Protein AF-A0A9J6FD41-F1 (afdb_monomer_lite)

pLDDT: mean 71.39, std 9.86, range [51.38, 86.5]

Secondary structure (DSSP, 8-state):
-HHHHHHHH-TT--HHHHHHHTT--S-HHHHHHHHHHTT-GGG----------HHHHHHHHTT-

InterPro domains:
  IPR002492 Transposase, Tc1-like [PF01498] (3-61)

Radius of gyration: 15.79 Å; chains: 1; bounding box: 26×22×42 Å

Organism: Haemaphysalis longicornis (NCBI:txid44386)

Foldseek 3Di:
DQLVVVCVVPLQDELVRSCVVVVPPDDSVVSVVVCVVVVSPSSHDDPPDPPQDPVNVVVVVVVD

Structure (mmCIF, N/CA/C/O backbone):
data_AF-A0A9J6FD41-F1
#
_entry.id   AF-A0A9J6FD41-F1
#
loop_
_atom_site.group_PDB
_atom_site.id
_atom_site.type_symbol
_atom_site.label_atom_id
_atom_site.label_alt_id
_atom_site.label_comp_id
_atom_site.label_asym_id
_atom_site.label_entity_id
_atom_site.label_seq_id
_atom_site.pdbx_PDB_ins_code
_atom_site.Cartn_x
_atom_site.Cartn_y
_atom_site.Cartn_z
_atom_site.occupancy
_atom_site.B_iso_or_equiv
_atom_site.auth_seq_id
_atom_site.auth_comp_id
_atom_site.auth_asym_id
_atom_site.auth_atom_id
_atom_site.pdbx_PDB_model_num
ATOM 1 N N . MET A 1 1 ? 6.080 -3.804 -13.272 1.00 61.84 1 MET A N 1
ATOM 2 C CA . MET A 1 1 ? 4.925 -3.487 -12.393 1.00 61.84 1 MET A CA 1
ATOM 3 C C . MET A 1 1 ? 4.815 -1.965 -12.247 1.00 61.84 1 MET A C 1
ATOM 5 O O . MET A 1 1 ? 5.816 -1.356 -11.901 1.00 61.84 1 MET A O 1
ATOM 9 N N . LEU A 1 2 ? 3.648 -1.343 -12.479 1.00 68.50 2 LEU A N 1
ATOM 10 C CA . LEU A 1 2 ? 3.480 0.133 -12.452 1.00 68.50 2 LEU A CA 1
ATOM 11 C C . LEU A 1 2 ? 3.807 0.788 -11.091 1.00 68.50 2 LEU A C 1
ATOM 13 O O . LEU A 1 2 ? 4.361 1.880 -11.050 1.00 68.50 2 LEU A O 1
ATOM 17 N N . ILE A 1 3 ? 3.515 0.103 -9.979 1.00 69.25 3 ILE A N 1
ATOM 18 C CA . ILE A 1 3 ? 3.792 0.601 -8.616 1.00 69.25 3 ILE A CA 1
ATOM 19 C C . ILE A 1 3 ? 5.300 0.669 -8.327 1.00 69.25 3 ILE A C 1
ATOM 21 O O . ILE A 1 3 ? 5.759 1.632 -7.722 1.00 69.25 3 ILE A O 1
ATOM 25 N N . VAL A 1 4 ? 6.059 -0.333 -8.783 1.00 66.69 4 VAL A N 1
ATOM 26 C CA . VAL A 1 4 ? 7.521 -0.414 -8.612 1.00 66.69 4 VAL A CA 1
ATOM 27 C C . VAL A 1 4 ? 8.222 0.658 -9.451 1.00 66.69 4 VAL A C 1
ATOM 29 O O . VAL A 1 4 ? 9.092 1.366 -8.950 1.00 66.69 4 VAL A O 1
ATOM 32 N N . ALA A 1 5 ? 7.764 0.870 -10.688 1.00 67.50 5 ALA A N 1
ATOM 33 C CA . ALA A 1 5 ? 8.298 1.916 -11.558 1.00 67.50 5 ALA A CA 1
ATOM 34 C C . ALA A 1 5 ? 8.117 3.325 -10.956 1.00 67.50 5 ALA A C 1
ATOM 36 O O . ALA A 1 5 ? 9.030 4.145 -11.006 1.00 67.50 5 ALA A O 1
ATOM 37 N N . ALA A 1 6 ? 6.975 3.601 -10.313 1.00 66.31 6 ALA A N 1
ATOM 38 C CA . ALA A 1 6 ? 6.745 4.890 -9.654 1.00 66.31 6 ALA A CA 1
ATOM 39 C C . ALA A 1 6 ? 7.723 5.152 -8.495 1.00 66.31 6 ALA A C 1
ATOM 41 O O . ALA A 1 6 ? 8.139 6.291 -8.282 1.00 66.31 6 ALA A O 1
ATOM 42 N N . THR A 1 7 ? 8.132 4.105 -7.772 1.00 68.12 7 THR A N 1
ATOM 43 C CA . THR A 1 7 ? 9.141 4.223 -6.711 1.00 68.12 7 THR A CA 1
ATOM 44 C C . THR A 1 7 ? 10.576 4.317 -7.212 1.00 68.12 7 THR A C 1
ATOM 46 O O . THR A 1 7 ? 11.394 4.924 -6.531 1.00 68.12 7 THR A O 1
ATOM 49 N N . GLU A 1 8 ? 10.891 3.774 -8.389 1.00 68.25 8 GLU A N 1
ATOM 50 C CA . GLU A 1 8 ? 12.217 3.923 -9.008 1.00 68.25 8 GLU A CA 1
ATOM 51 C C . GLU A 1 8 ? 12.447 5.351 -9.518 1.00 68.25 8 GLU A C 1
ATOM 53 O O . GLU A 1 8 ? 13.535 5.899 -9.356 1.00 68.25 8 GLU A O 1
ATOM 58 N N . VAL A 1 9 ? 11.409 5.988 -10.072 1.00 70.12 9 VAL A N 1
ATOM 59 C CA . VAL A 1 9 ? 11.487 7.377 -10.558 1.00 70.12 9 VAL A CA 1
ATOM 60 C C . VAL A 1 9 ? 11.462 8.380 -9.399 1.00 70.12 9 VAL A C 1
ATOM 62 O O . VAL A 1 9 ? 12.119 9.419 -9.461 1.00 70.12 9 VAL A O 1
ATOM 65 N N . LYS A 1 10 ? 10.709 8.092 -8.328 1.00 68.06 10 LYS A N 1
ATOM 66 C CA . LYS A 1 10 ? 10.582 8.969 -7.154 1.00 68.06 10 LYS A CA 1
ATOM 67 C C . LYS A 1 10 ? 10.546 8.154 -5.848 1.00 68.06 10 LYS A C 1
ATOM 69 O O . LYS A 1 10 ? 9.467 7.879 -5.313 1.00 68.06 10 LYS A O 1
ATOM 74 N N . PRO A 1 11 ? 11.709 7.828 -5.260 1.00 67.50 11 PRO A N 1
ATOM 75 C CA . PRO A 1 11 ? 11.781 6.988 -4.062 1.00 67.50 11 PRO A CA 1
ATOM 76 C C . PRO A 1 11 ? 11.239 7.661 -2.791 1.00 67.50 11 PRO A C 1
ATOM 78 O O . PRO A 1 11 ? 11.036 7.001 -1.779 1.00 67.50 11 PRO A O 1
ATOM 81 N N . SER A 1 12 ? 10.981 8.971 -2.808 1.00 71.19 12 SER A N 1
ATOM 82 C CA . SER A 1 12 ? 10.454 9.720 -1.659 1.00 71.19 12 SER A CA 1
ATOM 83 C C . SER A 1 12 ? 8.925 9.708 -1.542 1.00 71.19 12 SER A C 1
ATOM 85 O O . SER A 1 12 ? 8.384 10.257 -0.577 1.00 71.19 12 SER A O 1
ATOM 87 N N . LEU A 1 13 ? 8.209 9.111 -2.500 1.00 73.94 13 LEU A N 1
ATOM 88 C CA . LEU A 1 13 ? 6.751 9.106 -2.485 1.00 73.94 13 LEU A CA 1
ATOM 89 C C . LEU A 1 13 ? 6.185 8.132 -1.451 1.00 73.94 13 LEU A C 1
ATOM 91 O O . LEU A 1 13 ? 6.509 6.949 -1.391 1.00 73.94 13 LEU A O 1
ATOM 95 N N . THR A 1 14 ? 5.228 8.624 -0.674 1.00 77.50 14 THR A N 1
ATOM 96 C CA . THR A 1 14 ? 4.439 7.799 0.239 1.00 77.50 14 THR A CA 1
ATOM 97 C C . THR A 1 14 ? 3.444 6.920 -0.524 1.00 77.50 14 THR A C 1
ATOM 99 O O . THR A 1 14 ? 2.968 7.274 -1.601 1.00 77.50 14 THR A O 1
ATOM 102 N N . SER A 1 15 ? 3.009 5.806 0.076 1.00 81.81 15 SER A N 1
ATOM 103 C CA . SER A 1 15 ? 2.013 4.908 -0.541 1.00 81.81 15 SER A CA 1
ATOM 104 C C . SER A 1 15 ? 0.692 5.606 -0.903 1.00 81.81 15 SER A C 1
ATOM 106 O O . SER A 1 15 ? -0.003 5.166 -1.814 1.00 81.81 15 SER A O 1
ATOM 108 N N . LYS A 1 16 ? 0.336 6.699 -0.207 1.00 83.19 16 LYS A N 1
ATOM 109 C CA . LYS A 1 16 ? -0.827 7.532 -0.549 1.00 83.19 16 LYS A CA 1
ATOM 110 C C . LYS A 1 16 ? -0.579 8.332 -1.829 1.00 83.19 16 LYS A C 1
ATOM 112 O O . LYS A 1 16 ? -1.452 8.360 -2.684 1.00 83.19 16 LYS A O 1
ATOM 117 N N . GLN A 1 17 ? 0.597 8.944 -1.960 1.00 82.38 17 GLN A N 1
ATOM 118 C CA . GLN A 1 17 ? 0.969 9.694 -3.160 1.00 82.38 17 GLN A CA 1
ATOM 119 C C . GLN A 1 17 ? 1.070 8.776 -4.374 1.00 82.38 17 GLN A C 1
ATOM 121 O O . GLN A 1 17 ? 0.491 9.100 -5.396 1.00 82.38 17 GLN A O 1
ATOM 126 N N . ILE A 1 18 ? 1.682 7.596 -4.239 1.00 82.75 18 ILE A N 1
ATOM 127 C CA . ILE A 1 18 ? 1.756 6.602 -5.325 1.00 82.75 18 ILE A CA 1
ATOM 128 C C . ILE A 1 18 ? 0.356 6.173 -5.771 1.00 82.75 18 ILE A C 1
ATOM 130 O O . ILE A 1 18 ? 0.089 6.092 -6.964 1.00 82.75 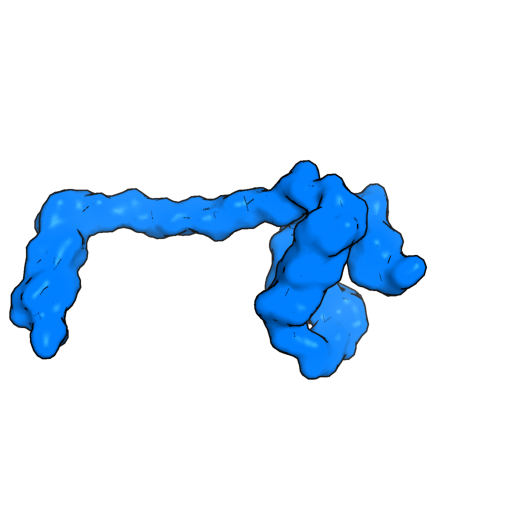18 ILE A O 1
ATOM 134 N N . LYS A 1 19 ? -0.562 5.939 -4.821 1.00 84.06 19 LYS A N 1
ATOM 135 C CA . LYS A 1 19 ? -1.962 5.636 -5.143 1.00 84.06 19 LYS A CA 1
ATOM 136 C C . LYS A 1 19 ? -2.602 6.757 -5.971 1.00 84.06 19 LYS A C 1
ATOM 138 O O . LYS A 1 19 ? -3.291 6.454 -6.935 1.00 84.06 19 LYS A O 1
ATOM 143 N N . CYS A 1 20 ? -2.399 8.013 -5.574 1.00 85.06 20 CYS A N 1
ATOM 144 C CA . CYS A 1 20 ? -2.978 9.172 -6.251 1.00 85.06 20 CYS A CA 1
ATOM 145 C C . CYS A 1 20 ? -2.321 9.464 -7.609 1.00 85.06 20 CYS A C 1
ATOM 147 O O . CYS A 1 20 ? -3.040 9.751 -8.553 1.00 85.06 20 CYS A O 1
ATOM 149 N N . GLU A 1 21 ? -0.991 9.378 -7.728 1.00 84.75 21 GLU A N 1
ATOM 150 C CA . GLU A 1 21 ? -0.274 9.620 -8.993 1.00 84.75 21 GLU A CA 1
ATOM 151 C C . GLU A 1 21 ? -0.607 8.559 -10.050 1.00 84.75 21 GLU A C 1
ATOM 153 O O . GLU A 1 21 ? -0.682 8.874 -11.231 1.00 84.75 21 GLU A O 1
ATOM 158 N N . LEU A 1 22 ? -0.820 7.309 -9.630 1.00 83.62 22 LEU A N 1
ATOM 159 C CA . LEU A 1 22 ? -1.138 6.193 -10.525 1.00 83.62 22 LEU A CA 1
ATOM 160 C C . LEU A 1 22 ? -2.647 5.931 -10.673 1.00 83.62 22 LEU A C 1
ATOM 162 O O . LEU A 1 22 ? -3.014 4.903 -11.238 1.00 83.62 22 LEU A O 1
ATOM 166 N N . ASP A 1 23 ? -3.495 6.795 -10.106 1.00 84.31 23 ASP A N 1
ATOM 167 C CA . ASP A 1 23 ? -4.957 6.646 -10.034 1.00 84.31 23 ASP A CA 1
ATOM 168 C C . ASP A 1 23 ? -5.418 5.209 -9.701 1.00 84.31 23 ASP A C 1
ATOM 170 O O . ASP A 1 23 ? -6.275 4.594 -10.337 1.00 84.31 23 ASP A O 1
ATOM 174 N N . LEU A 1 24 ? -4.774 4.607 -8.698 1.00 84.62 24 LEU A N 1
ATOM 175 C CA . LEU A 1 24 ? -5.028 3.216 -8.345 1.00 84.62 24 LEU A CA 1
ATOM 176 C C . LEU A 1 24 ? -6.331 3.102 -7.550 1.00 84.62 24 LEU A C 1
ATOM 178 O O . LEU A 1 24 ? -6.428 3.584 -6.418 1.00 84.62 24 LEU A O 1
ATOM 182 N N . SER A 1 25 ? -7.275 2.302 -8.054 1.00 86.50 25 SER A N 1
ATOM 183 C CA . SER A 1 25 ? -8.495 1.908 -7.323 1.00 86.50 25 SER A CA 1
ATOM 184 C C . SER A 1 25 ? -8.225 1.004 -6.100 1.00 86.50 25 SER A C 1
ATOM 186 O O . SER A 1 25 ? -9.149 0.582 -5.404 1.00 86.50 25 SER A O 1
ATOM 188 N N . ALA A 1 26 ? -6.962 0.686 -5.807 1.00 84.81 26 ALA A N 1
ATOM 189 C CA . ALA A 1 26 ? -6.567 -0.131 -4.666 1.00 84.81 26 ALA A CA 1
ATOM 190 C C . ALA A 1 26 ? -6.510 0.677 -3.358 1.00 84.81 26 ALA A C 1
ATOM 192 O O . ALA A 1 26 ? -6.275 1.889 -3.334 1.00 84.81 26 ALA A O 1
ATOM 193 N N . SER A 1 27 ? -6.669 -0.004 -2.221 1.00 85.62 27 SER A N 1
ATOM 194 C CA . SER A 1 27 ? -6.462 0.638 -0.921 1.00 85.62 27 SER A CA 1
ATOM 195 C C . SER A 1 27 ? -4.995 1.057 -0.744 1.00 85.62 27 SER A C 1
ATOM 197 O O . SER A 1 27 ? -4.075 0.405 -1.242 1.00 85.62 27 SER A O 1
ATOM 199 N N . THR A 1 28 ? -4.749 2.114 0.032 1.00 83.81 28 THR A N 1
ATOM 200 C CA . THR A 1 28 ? -3.380 2.537 0.382 1.00 83.81 28 THR A CA 1
ATOM 201 C C . THR A 1 28 ? -2.607 1.438 1.118 1.00 83.81 28 THR A C 1
ATOM 203 O O . THR A 1 28 ? -1.390 1.339 0.968 1.00 83.81 28 THR A O 1
ATOM 206 N N . LYS A 1 29 ? -3.307 0.571 1.865 1.00 85.19 29 LYS A N 1
ATOM 207 C CA . LYS A 1 29 ? -2.740 -0.621 2.510 1.00 85.19 29 LYS A CA 1
ATOM 208 C C . LYS A 1 29 ? -2.262 -1.648 1.481 1.00 85.19 29 LYS A C 1
ATOM 210 O O . LYS A 1 29 ? -1.166 -2.172 1.627 1.00 85.19 29 LYS A O 1
ATOM 215 N N . THR A 1 30 ? -3.034 -1.890 0.423 1.00 84.88 30 THR A N 1
ATOM 216 C CA . THR A 1 30 ? -2.655 -2.794 -0.676 1.00 84.88 30 THR A CA 1
ATOM 217 C C . THR A 1 30 ? -1.410 -2.290 -1.402 1.00 84.88 30 THR A C 1
ATOM 219 O O . THR A 1 30 ? -0.494 -3.066 -1.654 1.00 84.88 30 THR A O 1
ATOM 222 N N . VAL A 1 31 ? -1.343 -0.983 -1.684 1.00 82.94 31 VAL A N 1
ATOM 223 C CA . VAL A 1 31 ? -0.158 -0.353 -2.291 1.00 82.94 31 VAL A CA 1
ATOM 224 C C . VAL A 1 31 ? 1.055 -0.502 -1.373 1.00 82.94 31 VAL A C 1
ATOM 226 O O . VAL A 1 31 ? 2.114 -0.924 -1.820 1.00 82.94 31 VAL A O 1
ATOM 229 N N . ARG A 1 32 ? 0.894 -0.238 -0.071 1.00 81.56 32 ARG A N 1
ATOM 230 C CA . ARG A 1 32 ? 1.961 -0.420 0.920 1.00 81.56 32 ARG A CA 1
ATOM 231 C C . ARG A 1 32 ? 2.458 -1.864 0.987 1.00 81.56 32 ARG A C 1
ATOM 233 O O . ARG A 1 32 ? 3.663 -2.063 1.024 1.00 81.56 32 ARG A O 1
ATOM 240 N N . ASN A 1 33 ? 1.561 -2.846 1.009 1.00 83.38 33 ASN A N 1
ATOM 241 C CA . ASN A 1 33 ? 1.943 -4.257 1.060 1.00 83.38 33 ASN A CA 1
ATOM 242 C C . ASN A 1 33 ? 2.734 -4.658 -0.186 1.00 83.38 33 ASN A C 1
ATOM 244 O O . ASN A 1 33 ? 3.808 -5.221 -0.042 1.00 83.38 33 ASN A O 1
ATOM 248 N N . ARG A 1 34 ? 2.292 -4.246 -1.381 1.00 80.62 34 ARG A N 1
ATOM 249 C CA . ARG A 1 34 ? 3.046 -4.493 -2.621 1.00 80.62 34 ARG A CA 1
ATOM 250 C C . ARG A 1 34 ? 4.449 -3.883 -2.590 1.00 80.62 34 ARG A C 1
ATOM 252 O O . ARG A 1 34 ? 5.401 -4.529 -2.998 1.00 80.62 34 ARG A O 1
ATOM 259 N N . LEU A 1 35 ? 4.596 -2.671 -2.054 1.00 78.06 35 LEU A N 1
ATOM 260 C CA . LEU A 1 35 ? 5.914 -2.048 -1.868 1.00 78.06 35 LEU A CA 1
ATOM 261 C C . LEU A 1 35 ? 6.800 -2.808 -0.867 1.00 78.06 35 LEU A C 1
ATOM 263 O O . LEU A 1 35 ? 8.021 -2.827 -1.007 1.00 78.06 35 LEU A O 1
ATOM 267 N N . LEU A 1 36 ? 6.200 -3.418 0.158 1.00 76.19 36 LEU A N 1
ATOM 268 C CA . LEU A 1 36 ? 6.916 -4.232 1.141 1.00 76.19 36 LEU A CA 1
ATOM 269 C C . LEU A 1 36 ? 7.333 -5.594 0.572 1.00 76.19 36 LEU A C 1
ATOM 271 O O . LEU A 1 36 ? 8.452 -6.029 0.855 1.00 76.19 36 LEU A O 1
ATOM 275 N N . ASP A 1 37 ? 6.463 -6.225 -0.219 1.00 77.62 37 ASP A N 1
ATOM 276 C CA . ASP A 1 37 ? 6.704 -7.511 -0.885 1.00 77.62 37 ASP A CA 1
ATOM 277 C C . ASP A 1 37 ? 7.870 -7.397 -1.879 1.00 77.62 37 ASP A C 1
ATOM 279 O O . ASP A 1 37 ? 8.786 -8.216 -1.868 1.00 77.62 37 ASP A O 1
ATOM 283 N N . GLU A 1 38 ? 7.915 -6.300 -2.637 1.00 70.81 38 GLU A N 1
ATOM 284 C CA . GLU A 1 38 ? 8.964 -5.984 -3.620 1.00 70.81 38 GLU A CA 1
ATOM 285 C C . GLU A 1 38 ? 10.273 -5.464 -2.983 1.00 70.81 38 GLU A C 1
ATOM 287 O O . GLU A 1 38 ? 11.149 -4.936 -3.661 1.00 70.81 38 GLU A O 1
ATOM 292 N N . ARG A 1 39 ? 10.437 -5.578 -1.654 1.00 64.12 39 ARG A N 1
ATOM 293 C CA . ARG A 1 39 ? 11.624 -5.126 -0.892 1.00 64.12 39 ARG A CA 1
ATOM 294 C C . ARG A 1 39 ? 11.994 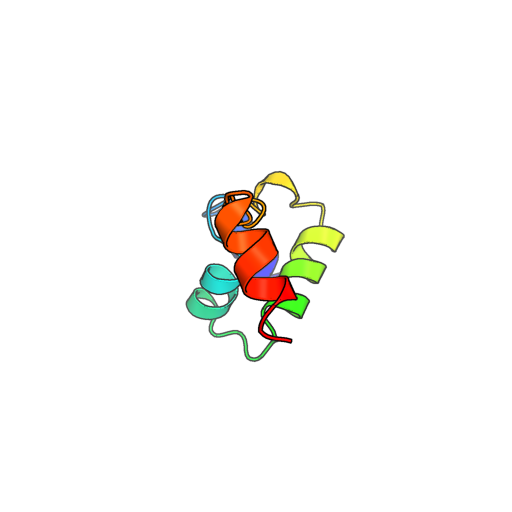-3.643 -1.0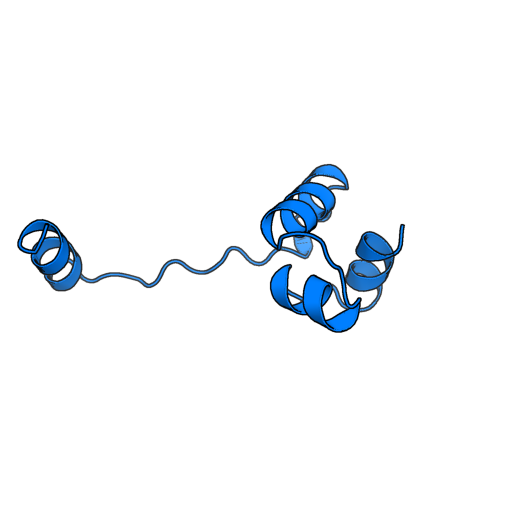63 1.00 64.12 39 ARG A C 1
ATOM 296 O O . ARG A 1 39 ? 13.065 -3.231 -0.616 1.00 64.12 39 ARG A O 1
ATOM 303 N N . LEU A 1 40 ? 11.082 -2.795 -1.541 1.00 63.84 40 LEU A N 1
ATOM 304 C CA . LEU A 1 40 ? 11.242 -1.336 -1.657 1.00 63.84 40 LEU A CA 1
ATOM 305 C C . LEU A 1 40 ? 11.092 -0.620 -0.300 1.00 63.84 40 LEU A C 1
ATOM 307 O O . LEU A 1 40 ? 10.521 0.468 -0.193 1.00 63.84 40 LEU A O 1
ATOM 311 N N . ARG A 1 41 ? 11.624 -1.222 0.772 1.00 56.06 41 ARG A N 1
ATOM 312 C CA . ARG A 1 41 ? 11.557 -0.698 2.147 1.00 56.06 41 ARG A CA 1
ATOM 313 C C . ARG A 1 41 ? 12.175 0.696 2.269 1.00 56.06 41 ARG A C 1
ATOM 315 O O . ARG A 1 41 ? 11.747 1.459 3.127 1.00 56.06 41 ARG A O 1
ATOM 322 N N . ASN A 1 42 ? 13.112 1.035 1.382 1.00 55.12 42 ASN A N 1
ATOM 323 C CA . ASN A 1 42 ? 13.777 2.339 1.339 1.00 55.12 42 ASN A CA 1
ATOM 324 C C . ASN A 1 42 ? 12.850 3.485 0.897 1.00 55.12 42 ASN A C 1
ATOM 326 O O . ASN A 1 42 ? 13.132 4.633 1.221 1.00 55.12 42 ASN A O 1
ATOM 330 N N . CYS A 1 43 ? 11.740 3.190 0.208 1.00 53.09 43 CYS A N 1
ATOM 331 C CA . CYS A 1 43 ? 10.806 4.212 -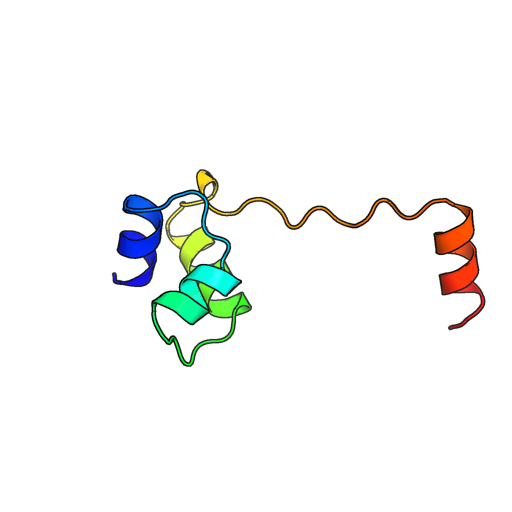0.279 1.00 53.09 43 CYS A CA 1
ATOM 332 C C . CYS A 1 43 ? 9.644 4.482 0.689 1.00 53.09 43 CYS A C 1
ATOM 334 O O . CYS A 1 43 ? 8.924 5.472 0.583 1.00 53.09 43 CYS A O 1
ATOM 336 N N . VAL A 1 44 ? 9.432 3.599 1.668 1.00 56.00 44 VAL A N 1
ATOM 337 C CA . VAL A 1 44 ? 8.332 3.729 2.625 1.00 56.00 44 VAL A CA 1
ATOM 338 C C . VAL A 1 44 ? 8.857 4.428 3.869 1.00 56.00 44 VAL A C 1
ATOM 340 O O . VAL A 1 44 ? 9.187 3.785 4.865 1.00 56.00 44 VAL A O 1
ATOM 343 N N . VAL A 1 45 ? 8.908 5.764 3.833 1.00 58.78 45 VAL A N 1
ATOM 344 C CA . VAL A 1 45 ? 9.121 6.559 5.050 1.00 58.78 45 VAL A CA 1
ATOM 345 C C . VAL A 1 45 ? 8.062 6.118 6.068 1.00 58.78 45 VAL A C 1
ATOM 347 O O . VAL A 1 45 ? 6.860 6.212 5.782 1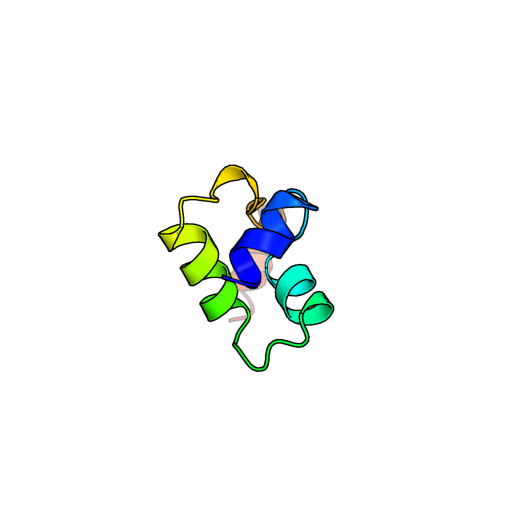.00 58.78 45 VAL A O 1
ATOM 350 N N . PRO A 1 46 ? 8.453 5.593 7.246 1.00 58.78 46 PRO A N 1
ATOM 351 C CA . PRO A 1 46 ? 7.490 5.240 8.270 1.00 58.78 46 PRO A CA 1
ATOM 352 C C . PRO A 1 46 ? 6.679 6.490 8.586 1.00 58.78 46 PRO A C 1
ATOM 354 O O . PRO A 1 46 ? 7.258 7.541 8.864 1.00 58.78 46 PRO A O 1
ATOM 357 N N . ALA A 1 47 ? 5.348 6.390 8.539 1.00 60.31 47 ALA A N 1
ATOM 358 C CA . ALA A 1 47 ? 4.492 7.462 9.027 1.00 60.31 47 ALA A CA 1
ATOM 359 C C . ALA A 1 47 ? 4.956 7.791 10.451 1.00 60.31 47 ALA A C 1
ATOM 361 O O . ALA A 1 47 ? 4.827 6.953 11.349 1.00 60.31 47 ALA A O 1
ATOM 362 N N . ARG A 1 48 ? 5.584 8.962 10.637 1.00 60.06 48 ARG A N 1
ATOM 363 C CA . ARG A 1 48 ? 6.029 9.407 11.956 1.00 60.06 48 ARG A CA 1
ATOM 364 C C . ARG A 1 48 ? 4.777 9.463 12.811 1.00 60.06 48 ARG A C 1
ATOM 366 O O . ARG A 1 48 ? 3.899 10.288 12.567 1.00 60.06 48 ARG A O 1
ATOM 373 N N . LYS A 1 49 ? 4.671 8.550 13.779 1.00 63.69 49 LYS A N 1
ATOM 374 C CA . LYS A 1 49 ? 3.623 8.646 14.791 1.00 63.69 49 LYS A CA 1
ATOM 375 C C . LYS A 1 49 ? 3.773 10.032 15.428 1.00 63.69 49 LYS A C 1
ATOM 377 O O . LYS A 1 49 ? 4.906 10.392 15.771 1.00 63.69 49 LYS A O 1
ATOM 382 N N . PRO A 1 50 ? 2.696 10.821 15.556 1.00 63.09 50 PRO A N 1
ATOM 383 C CA . PRO A 1 50 ? 2.779 12.064 16.304 1.00 63.09 50 PRO A CA 1
ATOM 384 C C . PRO A 1 50 ? 3.309 11.726 17.701 1.00 63.09 50 PRO A C 1
ATOM 386 O O . PRO A 1 50 ? 2.831 10.783 18.337 1.00 63.09 50 PRO A O 1
ATOM 389 N N . LYS A 1 51 ? 4.349 12.436 18.151 1.00 68.19 51 LYS A N 1
ATOM 390 C CA . LYS A 1 51 ? 4.846 12.299 19.522 1.00 68.19 51 LYS A CA 1
ATOM 391 C C . LYS A 1 51 ? 3.757 12.843 20.443 1.00 68.19 51 LYS A C 1
ATOM 393 O O . LYS A 1 51 ? 3.643 14.050 20.619 1.00 68.19 51 LYS A O 1
ATOM 398 N N . LEU A 1 52 ? 2.915 11.959 20.968 1.00 64.31 52 LEU A N 1
ATOM 399 C CA . LEU A 1 52 ? 1.946 12.325 21.992 1.00 64.31 52 LEU A CA 1
ATOM 400 C C . LEU A 1 52 ? 2.718 12.566 23.290 1.00 64.31 52 LEU A C 1
ATOM 402 O O . LEU A 1 52 ? 3.410 11.663 23.767 1.00 64.31 52 LEU A O 1
ATOM 406 N N . SER A 1 53 ? 2.617 13.781 23.832 1.00 70.62 53 SER A N 1
ATOM 407 C CA . SER A 1 53 ? 3.052 14.070 25.199 1.00 70.62 53 SER A CA 1
ATOM 408 C C . SER A 1 53 ? 2.266 13.199 26.184 1.00 70.62 53 SER A C 1
ATOM 410 O O . SER A 1 53 ? 1.150 12.769 25.879 1.00 70.62 53 SER A O 1
ATOM 412 N N . GLU A 1 54 ? 2.826 12.937 27.367 1.00 69.06 54 GLU A N 1
ATOM 413 C CA . GLU A 1 54 ? 2.143 12.165 28.422 1.00 69.06 54 GLU A CA 1
ATOM 414 C C . GLU A 1 54 ? 0.744 12.730 28.738 1.00 69.06 54 GLU A C 1
ATOM 416 O O . GLU A 1 54 ? -0.218 11.974 28.869 1.00 69.06 54 GLU A O 1
ATOM 421 N N . ALA A 1 55 ? 0.589 14.058 28.709 1.00 64.06 55 ALA A N 1
ATOM 422 C CA . ALA A 1 55 ? -0.700 14.731 28.873 1.00 64.06 55 ALA A CA 1
ATOM 423 C C . ALA A 1 55 ? -1.739 14.322 27.807 1.00 64.06 55 ALA A C 1
ATOM 425 O O . ALA A 1 55 ? -2.894 14.051 28.131 1.00 64.06 55 ALA A O 1
ATOM 426 N N . ASN A 1 56 ? -1.325 14.191 26.542 1.00 66.06 56 ASN A N 1
ATOM 427 C CA . ASN A 1 56 ? -2.215 13.783 25.452 1.00 66.06 56 ASN A CA 1
ATOM 428 C C . ASN A 1 56 ? -2.524 12.278 25.466 1.00 66.06 56 ASN A C 1
ATOM 430 O O . ASN A 1 56 ? -3.552 11.858 24.931 1.00 66.06 56 ASN A O 1
ATOM 434 N N . LYS A 1 57 ? -1.659 11.452 26.070 1.00 67.56 57 LYS A N 1
ATOM 435 C CA . LYS A 1 57 ? -1.946 10.026 26.295 1.00 67.56 57 LYS A CA 1
ATOM 436 C C . LYS A 1 57 ? -3.024 9.851 27.364 1.00 67.56 57 LYS A C 1
ATOM 438 O O . LYS A 1 57 ? -3.970 9.102 27.137 1.00 67.56 57 LYS A O 1
ATOM 443 N N . LEU A 1 58 ? -2.907 10.577 28.478 1.00 67.25 58 LEU A N 1
ATOM 444 C CA . LEU A 1 58 ? -3.894 10.561 29.561 1.00 67.25 58 LEU A CA 1
ATOM 445 C C . LEU A 1 58 ? -5.249 11.098 29.097 1.00 67.25 58 LEU A C 1
ATOM 447 O O . LEU A 1 58 ? -6.264 10.457 29.341 1.00 67.25 58 LEU A O 1
ATOM 451 N N . ALA A 1 59 ? -5.272 12.198 28.338 1.00 67.81 59 ALA A N 1
ATOM 452 C CA . ALA A 1 59 ? -6.512 12.737 27.781 1.00 67.81 59 ALA A CA 1
ATOM 453 C C . ALA A 1 59 ? -7.253 11.719 26.898 1.00 67.81 59 ALA A C 1
ATOM 455 O O . ALA A 1 59 ? -8.476 11.640 26.953 1.00 67.81 59 ALA A O 1
ATOM 456 N N . ARG A 1 60 ? -6.527 10.898 26.125 1.00 64.69 60 ARG A N 1
ATOM 457 C CA . ARG A 1 60 ? -7.112 9.836 25.289 1.00 64.69 60 ARG A CA 1
ATOM 458 C C . ARG A 1 60 ? -7.624 8.639 26.098 1.00 64.69 60 ARG A C 1
ATOM 460 O O . ARG A 1 60 ? -8.567 7.994 25.662 1.00 64.69 60 ARG A O 1
ATOM 467 N N . LEU A 1 61 ? -7.001 8.329 27.234 1.00 65.50 61 LEU A N 1
ATOM 468 C CA . LEU A 1 61 ? -7.456 7.264 28.135 1.00 65.50 61 LEU A CA 1
ATOM 469 C C . LEU A 1 61 ? -8.680 7.679 28.957 1.00 65.50 61 LEU A C 1
ATOM 471 O O . 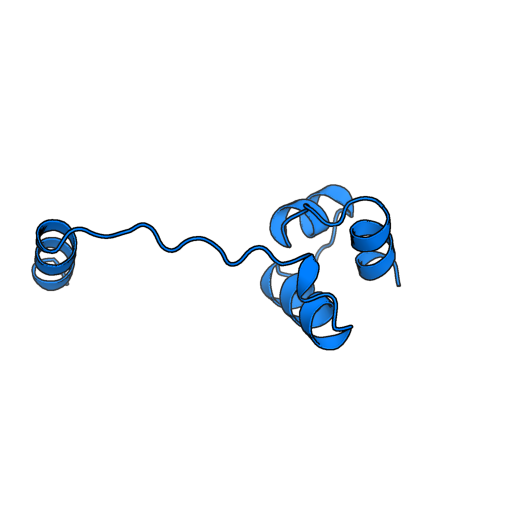LEU A 1 61 ? -9.485 6.829 29.301 1.00 65.50 61 LEU A O 1
ATOM 475 N N . LEU A 1 62 ? -8.819 8.971 29.252 1.00 67.69 62 LEU A N 1
ATOM 476 C CA . LEU A 1 62 ? -9.932 9.522 30.032 1.00 67.69 62 LEU A CA 1
ATOM 477 C C . LEU A 1 62 ? -11.165 9.874 29.184 1.00 67.69 62 LEU A C 1
ATOM 479 O O . LEU A 1 62 ? -12.186 10.271 29.735 1.00 67.69 62 LEU A O 1
ATOM 483 N N . SER A 1 63 ? -11.064 9.775 27.856 1.00 58.41 63 SER A N 1
ATOM 484 C CA . SER A 1 63 ? -12.146 10.080 26.907 1.00 58.41 63 SER A CA 1
ATOM 485 C C . SER A 1 63 ? -12.655 8.856 26.131 1.00 58.41 63 SER A C 1
ATOM 487 O O . SER A 1 63 ? -13.428 9.024 25.188 1.00 58.41 63 SER A O 1
ATOM 489 N N . ALA A 1 64 ? -12.223 7.648 26.511 1.00 51.38 64 ALA A N 1
ATOM 490 C CA . ALA A 1 64 ? -12.719 6.364 26.005 1.00 51.38 64 ALA A CA 1
ATOM 491 C C . ALA A 1 64 ? -13.613 5.699 27.055 1.00 51.38 64 ALA A C 1
ATOM 493 O O . ALA A 1 64 ? -14.610 5.071 26.639 1.00 51.38 64 ALA A O 1
#

Sequence (64 aa):
MLIVAATEVKPSLTSKQIKCELDLSASTKTVRNRLLDERLRNCVVPARKPKLSEANKLARLLSA